Protein AF-A0A0H1BFQ8-F1 (afdb_monomer)

Foldseek 3Di:
DDDDDDDDDDDDDDDDDDDDDDDDDPDDDDDDDPPPPDDPQRSPDDDDDGDDDDDDDPDLVVVLLVVLQVQLVVLLVCVVVVVDDQQDDKDWDARSVDNPDIKIADTPDRSNPDDSVRIDD

Organism: NCBI:txid2060906

Radius of gyration: 23.04 Å; Cα contacts (8 Å, |Δi|>4): 93; chains: 1; bounding box: 61×39×50 Å

Solvent-accessible surface area (backbone atoms only — not comparable to full-atom values): 8214 Å² total; per-residue (Å²): 138,82,86,84,88,82,82,85,82,85,77,85,88,83,84,83,91,82,92,78,92,77,92,74,81,80,78,72,82,87,77,90,60,104,40,85,94,50,52,76,62,45,60,73,26,89,65,97,58,58,68,82,75,85,81,88,65,97,45,52,66,60,44,40,52,55,50,35,45,50,52,23,49,50,34,33,51,34,42,75,72,64,71,66,54,91,77,58,84,82,60,76,46,71,40,76,79,44,84,92,41,48,36,28,66,55,84,84,60,59,43,69,73,50,45,46,87,56,49,41,112

Sequence (121 aa):
MSPTAVTEITVPVNNPIAKSKEDQQKTEPQHVHGGEGLTALQAISHGGIALPGIPSFTSHELKRQWQLEHMAGAFRIWARHGYTEGMSGHISVRDPEHANAFWTNPLAVHFGMLKASDMIL

Structure (mmCIF, N/CA/C/O backbone):
data_AF-A0A0H1BFQ8-F1
#
_entry.id   AF-A0A0H1BFQ8-F1
#
loop_
_atom_site.group_PDB
_atom_site.id
_atom_site.type_symbol
_atom_site.label_atom_id
_atom_site.label_alt_id
_atom_site.label_comp_id
_atom_site.label_asym_id
_atom_site.label_entity_id
_atom_site.label_seq_id
_atom_site.pdbx_PDB_ins_code
_atom_site.Cartn_x
_atom_site.Cartn_y
_atom_site.Cartn_z
_atom_site.occupancy
_atom_site.B_iso_or_equiv
_atom_site.auth_seq_id
_atom_site.auth_comp_id
_atom_site.auth_asym_id
_atom_site.auth_atom_id
_atom_site.pdbx_PDB_model_num
ATOM 1 N N . MET A 1 1 ? -6.439 -21.781 -23.887 1.00 38.66 1 MET A N 1
ATOM 2 C CA . MET A 1 1 ? -7.916 -21.817 -23.921 1.00 38.66 1 MET A CA 1
ATOM 3 C C . MET A 1 1 ? -8.366 -22.809 -22.859 1.00 38.66 1 MET A C 1
ATOM 5 O O . MET A 1 1 ? -8.215 -24.002 -23.070 1.00 38.66 1 MET A O 1
ATOM 9 N N . SER A 1 2 ? -8.780 -22.322 -21.689 1.00 32.81 2 SER A N 1
ATOM 10 C CA . SER A 1 2 ? -9.314 -23.151 -20.598 1.00 32.81 2 SER A CA 1
ATOM 11 C C . SER A 1 2 ? -10.844 -23.155 -20.702 1.00 32.81 2 SER A C 1
ATOM 13 O O . SER A 1 2 ? -11.400 -22.063 -20.838 1.00 32.81 2 SER A O 1
ATOM 15 N N . PRO A 1 3 ? -11.539 -24.306 -20.700 1.00 44.66 3 PRO A N 1
ATOM 16 C CA . PRO A 1 3 ? -12.994 -24.322 -20.729 1.00 44.66 3 PRO A CA 1
ATOM 17 C C . PRO A 1 3 ? -13.574 -24.150 -19.315 1.00 44.66 3 PRO A C 1
ATOM 19 O O . PRO A 1 3 ? -13.298 -24.929 -18.405 1.00 44.66 3 PRO A O 1
ATOM 22 N N . THR A 1 4 ? -14.394 -23.112 -19.153 1.00 36.34 4 THR A N 1
ATOM 23 C CA . THR A 1 4 ? -15.195 -22.805 -17.961 1.00 36.34 4 THR A CA 1
ATOM 24 C C . THR A 1 4 ? -16.300 -23.845 -17.765 1.00 36.34 4 THR A C 1
ATOM 26 O O . THR A 1 4 ? -17.120 -24.045 -18.659 1.00 36.34 4 THR A O 1
ATOM 29 N N . ALA A 1 5 ? -16.369 -24.469 -16.587 1.00 39.88 5 ALA A N 1
ATOM 30 C CA . ALA A 1 5 ? -17.522 -25.258 -16.162 1.00 39.88 5 ALA A CA 1
ATOM 31 C C . ALA A 1 5 ? -18.547 -24.336 -15.483 1.00 39.88 5 ALA A C 1
ATOM 33 O O . ALA A 1 5 ? -18.282 -23.788 -14.414 1.00 39.88 5 ALA A O 1
ATOM 34 N N . VAL A 1 6 ? -19.709 -24.155 -16.111 1.00 38.25 6 VAL A N 1
ATOM 35 C CA . VAL A 1 6 ? -20.885 -23.521 -15.503 1.00 38.25 6 VAL A CA 1
ATOM 36 C C . VAL A 1 6 ? -21.853 -24.647 -15.166 1.00 38.25 6 VAL A C 1
ATOM 38 O O . VAL A 1 6 ? -22.260 -25.388 -16.057 1.00 38.25 6 VAL A O 1
ATOM 41 N N . THR A 1 7 ? -22.197 -24.802 -13.890 1.00 37.22 7 THR A N 1
ATOM 42 C CA . THR A 1 7 ? -23.235 -25.752 -13.468 1.00 37.22 7 THR A CA 1
ATOM 43 C C . THR A 1 7 ? -24.446 -24.934 -13.049 1.00 37.22 7 THR A C 1
ATOM 45 O O . THR A 1 7 ? -24.396 -24.243 -12.032 1.00 37.22 7 THR A O 1
ATOM 48 N N . GLU A 1 8 ? -25.511 -24.963 -13.849 1.00 38.16 8 GLU A N 1
ATOM 49 C CA . GLU A 1 8 ? -26.791 -24.369 -13.470 1.00 38.16 8 GLU A CA 1
ATOM 50 C C . GLU A 1 8 ? -27.514 -25.292 -12.489 1.00 38.16 8 GLU A C 1
ATOM 52 O O . GLU A 1 8 ? -27.785 -26.455 -12.787 1.00 38.16 8 GLU A O 1
ATOM 57 N N . ILE A 1 9 ? -27.824 -24.772 -11.302 1.00 38.00 9 ILE A N 1
ATOM 58 C CA . ILE A 1 9 ? -28.661 -25.454 -10.317 1.00 38.00 9 ILE A CA 1
ATOM 59 C C . ILE A 1 9 ? -30.060 -24.848 -10.423 1.00 38.00 9 ILE A C 1
ATOM 61 O O . 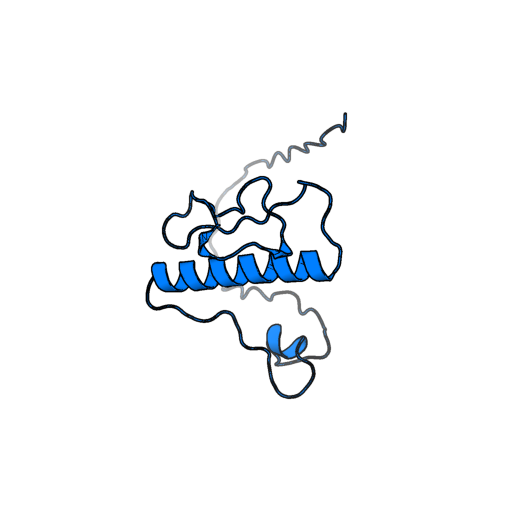ILE A 1 9 ? -30.334 -23.775 -9.887 1.00 38.00 9 ILE A O 1
ATOM 65 N N . THR A 1 10 ? -30.958 -25.539 -11.120 1.00 34.78 10 THR A N 1
ATOM 66 C CA . THR A 1 10 ? -32.397 -25.259 -11.089 1.00 34.78 10 THR A CA 1
ATOM 67 C C . THR A 1 10 ? -32.998 -25.805 -9.796 1.00 34.78 10 THR A C 1
ATOM 69 O O . THR A 1 10 ? -32.963 -27.014 -9.563 1.00 34.78 10 THR A O 1
ATOM 72 N N . VAL A 1 11 ? -33.585 -24.937 -8.969 1.00 33.12 11 VAL A N 1
ATOM 73 C CA . VAL A 1 11 ? -34.356 -25.333 -7.779 1.00 33.12 11 VAL A CA 1
ATOM 74 C C . VAL A 1 11 ? -35.852 -25.215 -8.098 1.00 33.12 11 VAL A C 1
ATOM 76 O O . VAL A 1 11 ? -36.290 -24.126 -8.474 1.00 33.12 11 VAL A O 1
ATOM 79 N N . PRO A 1 12 ? -36.663 -26.281 -7.964 1.00 33.44 12 PRO A N 1
ATOM 80 C CA . PRO A 1 12 ? -38.103 -26.165 -8.135 1.00 33.44 12 PRO A CA 1
ATOM 81 C C . PRO A 1 12 ? -38.738 -25.527 -6.893 1.00 33.44 12 PRO A C 1
ATOM 83 O O . PRO A 1 12 ? -38.515 -25.950 -5.759 1.00 33.44 12 PRO A O 1
ATOM 86 N N . VAL A 1 13 ? -39.556 -24.503 -7.133 1.00 38.81 13 VAL A N 1
ATOM 87 C CA . VAL A 1 13 ? -40.426 -23.868 -6.138 1.00 38.81 13 VAL A CA 1
ATOM 88 C C . VAL A 1 13 ? -41.598 -24.798 -5.850 1.00 38.81 13 VAL A C 1
ATOM 90 O O . VAL A 1 13 ? -42.335 -25.142 -6.767 1.00 38.81 13 VAL A O 1
ATOM 93 N N . ASN A 1 14 ? -41.807 -25.150 -4.582 1.00 36.09 14 ASN A N 1
ATOM 94 C CA . ASN A 1 14 ? -43.099 -25.618 -4.087 1.00 36.09 14 ASN A CA 1
ATOM 95 C C . ASN A 1 14 ? -43.272 -25.193 -2.626 1.00 36.09 14 ASN A C 1
ATOM 97 O O . ASN A 1 14 ? -42.477 -25.550 -1.762 1.00 36.09 14 ASN A O 1
ATOM 101 N N . ASN A 1 15 ? -44.332 -24.431 -2.369 1.00 34.31 15 ASN A N 1
ATOM 102 C CA . ASN A 1 15 ? -44.836 -24.090 -1.041 1.00 34.31 15 ASN A CA 1
ATOM 103 C C . ASN A 1 15 ? -46.293 -24.580 -0.982 1.00 34.31 15 ASN A C 1
ATOM 105 O O . ASN A 1 15 ? -46.999 -24.421 -1.983 1.00 34.31 15 ASN A O 1
ATOM 109 N N . PRO A 1 16 ? -46.769 -25.160 0.137 1.00 38.06 16 PRO A N 1
ATOM 110 C CA . PRO A 1 16 ? -47.673 -24.357 0.968 1.00 38.06 16 PRO A CA 1
ATOM 111 C C . PRO A 1 16 ? -47.630 -24.630 2.494 1.00 38.06 16 PRO A C 1
ATOM 113 O O . PRO A 1 16 ? -47.664 -25.761 2.957 1.00 38.06 16 PRO A O 1
ATOM 116 N N . ILE A 1 17 ? -47.635 -23.520 3.246 1.00 35.72 17 ILE A N 1
ATOM 117 C CA . ILE A 1 17 ? -48.299 -23.201 4.533 1.00 35.72 17 ILE A CA 1
ATOM 118 C C . ILE A 1 17 ? -48.516 -24.333 5.569 1.00 35.72 17 ILE A C 1
ATOM 120 O O . ILE A 1 17 ? -49.479 -25.088 5.476 1.00 35.72 17 ILE A O 1
ATOM 124 N N . ALA A 1 18 ? -47.783 -24.259 6.691 1.00 30.22 18 ALA A N 1
ATOM 125 C CA . ALA A 1 18 ? -48.292 -24.534 8.046 1.00 30.22 18 ALA A CA 1
ATOM 126 C C . ALA A 1 18 ? -47.422 -23.825 9.110 1.00 30.22 18 ALA A C 1
ATOM 128 O O . ALA A 1 18 ? -46.200 -23.787 9.006 1.00 30.22 18 ALA A O 1
ATOM 129 N N . LYS A 1 19 ? -48.065 -23.216 10.116 1.00 36.38 19 LYS A N 1
ATOM 130 C CA . LYS A 1 19 ? -47.432 -22.508 11.243 1.00 36.38 19 LYS A CA 1
ATOM 131 C C . LYS A 1 19 ? -46.900 -23.497 12.288 1.00 36.38 19 LYS A C 1
ATOM 133 O O . LYS A 1 19 ? -47.688 -24.295 12.782 1.00 36.38 19 LYS A O 1
ATOM 138 N N . SER A 1 20 ? -45.677 -23.289 12.770 1.00 30.31 20 SER A N 1
ATOM 139 C CA . SER A 1 20 ? -45.312 -23.525 14.177 1.00 30.31 20 SER A CA 1
ATOM 140 C C . SER A 1 20 ? -44.040 -22.751 14.529 1.00 30.31 20 SER A C 1
ATOM 142 O O . SER A 1 20 ? -43.046 -22.798 13.812 1.00 30.31 20 SER A O 1
ATOM 144 N N . LYS A 1 21 ? -44.121 -21.980 15.617 1.00 38.81 21 LYS A N 1
ATOM 145 C CA . LYS A 1 21 ? -42.992 -21.322 16.277 1.00 38.81 21 LYS A CA 1
ATOM 146 C C . LYS A 1 21 ? -42.089 -22.396 16.874 1.00 38.81 21 LYS A C 1
ATOM 148 O O . LYS A 1 21 ? -42.632 -23.266 17.539 1.00 38.81 21 LYS A O 1
ATOM 153 N N . GLU A 1 22 ? -40.778 -22.270 16.713 1.00 30.23 22 GLU A N 1
ATOM 154 C CA . GLU A 1 22 ? -39.777 -22.771 17.663 1.00 30.23 22 GLU A CA 1
ATOM 155 C C . GLU A 1 22 ? -38.409 -22.168 17.310 1.00 30.23 22 GLU A C 1
ATOM 157 O O . GLU A 1 22 ? -37.946 -22.256 16.172 1.00 30.23 22 GLU A O 1
ATOM 162 N N . ASP A 1 23 ? -37.811 -21.485 18.289 1.00 39.62 23 ASP A N 1
ATOM 163 C CA . ASP A 1 23 ? -36.463 -20.922 18.245 1.00 39.62 23 ASP A CA 1
ATOM 164 C C . ASP A 1 23 ? -35.442 -22.036 17.998 1.00 39.62 23 ASP A C 1
ATOM 166 O O . ASP A 1 23 ? -35.159 -22.845 18.880 1.00 39.62 23 ASP A O 1
ATOM 170 N N . GLN A 1 24 ? -34.853 -22.069 16.805 1.00 35.38 24 GLN A N 1
ATOM 171 C CA . GLN A 1 24 ? -33.687 -22.903 16.541 1.00 35.38 24 GLN A CA 1
ATOM 172 C C . GLN A 1 24 ? -32.435 -22.037 16.632 1.00 35.38 24 GLN A C 1
ATOM 174 O O . GLN A 1 24 ? -32.043 -21.348 15.689 1.00 35.38 24 GLN A O 1
ATOM 179 N N . GLN A 1 25 ? -31.808 -22.075 17.809 1.00 37.00 25 GLN A N 1
ATOM 180 C CA . GLN A 1 25 ? -30.408 -21.709 17.978 1.00 37.00 25 GLN A CA 1
ATOM 181 C C . GLN A 1 25 ? -29.580 -22.509 16.971 1.00 37.00 25 GLN A C 1
ATOM 183 O O . GLN A 1 25 ? -29.467 -23.729 17.057 1.00 37.00 25 GLN A O 1
ATOM 188 N N . LYS A 1 26 ? -29.018 -21.802 15.994 1.00 35.09 26 LYS A N 1
ATOM 189 C CA . LYS A 1 26 ? -28.106 -22.357 15.002 1.00 35.09 26 LYS A CA 1
ATOM 190 C C . LYS A 1 26 ? -26.794 -22.705 15.710 1.00 35.09 26 LYS A C 1
ATOM 192 O O . LYS A 1 26 ? -25.950 -21.840 15.923 1.00 35.09 26 LYS A O 1
ATOM 197 N N . THR A 1 27 ? -26.647 -23.955 16.132 1.00 41.69 27 THR A N 1
ATOM 198 C CA . THR A 1 27 ? -25.374 -24.499 16.608 1.00 41.69 27 THR A CA 1
ATOM 199 C C . THR A 1 27 ? -24.433 -24.601 15.413 1.00 41.69 27 THR A C 1
ATOM 201 O O . THR A 1 27 ? -24.554 -25.493 14.576 1.00 41.69 27 THR A O 1
ATOM 204 N N . GLU A 1 28 ? -23.523 -23.635 15.298 1.00 46.53 28 GLU A N 1
ATOM 205 C CA . GLU A 1 28 ? -22.398 -23.706 14.367 1.00 46.53 28 GLU A CA 1
ATOM 206 C C . GLU A 1 28 ? -21.534 -24.944 14.702 1.00 46.53 28 GLU A C 1
ATOM 208 O O . GLU A 1 28 ? -21.364 -25.273 15.883 1.00 46.53 28 GLU A O 1
ATOM 213 N N . PRO A 1 29 ? -21.003 -25.664 13.698 1.00 42.56 29 PRO A N 1
ATOM 214 C CA . PRO A 1 29 ? -20.224 -26.875 13.922 1.00 42.56 29 PRO A CA 1
ATOM 215 C C . PRO A 1 29 ? -18.956 -26.556 14.728 1.00 42.56 29 PRO A C 1
ATOM 217 O O . PRO A 1 29 ? -18.129 -25.741 14.318 1.00 42.56 29 PRO A O 1
ATOM 220 N N . GLN A 1 30 ? -18.797 -27.214 15.881 1.00 45.75 30 GLN A N 1
ATOM 221 C CA . GLN A 1 30 ? -17.602 -27.109 16.720 1.00 45.75 30 GLN A CA 1
ATOM 222 C C . GLN A 1 30 ? -16.397 -27.712 15.990 1.00 45.75 30 GLN A C 1
ATOM 224 O O . GLN A 1 30 ? -16.200 -28.926 15.964 1.00 45.75 30 GLN A O 1
ATOM 229 N N . HIS A 1 31 ? -15.577 -26.854 15.390 1.00 49.56 31 HIS A N 1
ATOM 230 C CA . HIS A 1 31 ? -14.276 -27.246 14.865 1.00 49.56 31 HIS A CA 1
ATOM 231 C C . HIS A 1 31 ? -13.283 -27.325 16.035 1.00 49.56 31 HIS A C 1
ATOM 233 O O . HIS A 1 31 ? -12.941 -26.311 16.640 1.00 49.56 31 HIS A O 1
ATOM 239 N N . VAL A 1 32 ? -12.851 -28.538 16.391 1.00 49.47 32 VAL A N 1
ATOM 240 C CA . VAL A 1 32 ? -11.968 -28.786 17.541 1.00 49.47 32 VAL A CA 1
ATOM 241 C C . VAL A 1 32 ? -10.534 -28.423 17.152 1.00 49.47 32 VAL A C 1
ATOM 243 O O . VAL A 1 32 ? -9.861 -29.175 16.452 1.00 49.47 32 VAL A O 1
ATOM 246 N N . HIS A 1 33 ? -10.066 -27.238 17.534 1.00 54.41 33 HIS A N 1
ATOM 247 C CA . HIS A 1 33 ? -8.644 -26.875 17.547 1.00 54.41 33 HIS A CA 1
ATOM 248 C C . HIS A 1 33 ? -8.287 -26.521 18.992 1.00 54.41 33 HIS A C 1
ATOM 250 O O . HIS A 1 33 ? -9.116 -25.934 19.681 1.00 54.41 33 HIS A O 1
ATOM 256 N N . GLY A 1 34 ? -7.097 -26.919 19.460 1.00 59.00 34 GLY A N 1
ATOM 257 C CA . GLY A 1 34 ? -6.642 -26.875 20.863 1.00 59.00 34 GLY A CA 1
ATOM 258 C C . GLY A 1 34 ? -6.460 -25.478 21.477 1.00 59.00 34 GLY A C 1
ATOM 259 O O . GLY A 1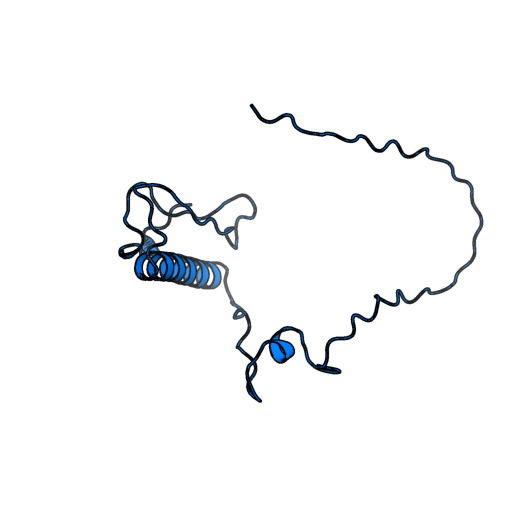 34 ? -5.414 -25.189 22.047 1.00 59.00 34 GLY A O 1
ATOM 260 N N . GLY A 1 35 ? -7.471 -24.621 21.361 1.00 64.06 35 GLY A N 1
ATOM 261 C CA . GLY A 1 35 ? -7.538 -23.253 21.861 1.00 64.06 35 GLY A CA 1
ATOM 262 C C . GLY A 1 35 ? -8.949 -22.920 22.342 1.00 64.06 35 GLY A C 1
ATOM 263 O O . GLY A 1 35 ? -9.530 -21.921 21.921 1.00 64.06 35 GLY A O 1
ATOM 264 N N . GLU A 1 36 ? -9.533 -23.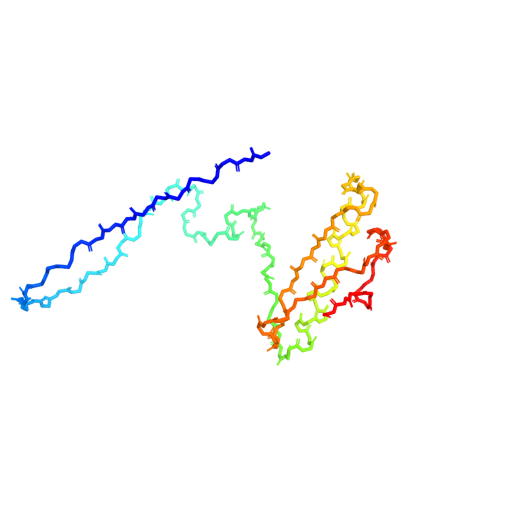781 23.178 1.00 71.88 36 GLU A N 1
ATOM 265 C CA . GLU A 1 36 ? -10.847 -23.531 23.775 1.00 71.88 36 GLU A CA 1
ATOM 266 C C . GLU A 1 36 ? -10.847 -22.193 24.537 1.00 71.88 36 GLU A C 1
ATOM 268 O O . GLU A 1 36 ? -9.972 -21.927 25.359 1.00 71.88 36 GLU A O 1
ATOM 273 N N . GLY A 1 37 ? -11.815 -21.323 24.232 1.00 76.50 37 GLY A N 1
ATOM 274 C CA . GLY A 1 37 ? -11.951 -20.002 24.859 1.00 76.50 37 GLY A CA 1
ATOM 275 C C . GLY A 1 37 ? -11.063 -18.892 24.283 1.00 76.50 37 GLY A C 1
ATOM 276 O 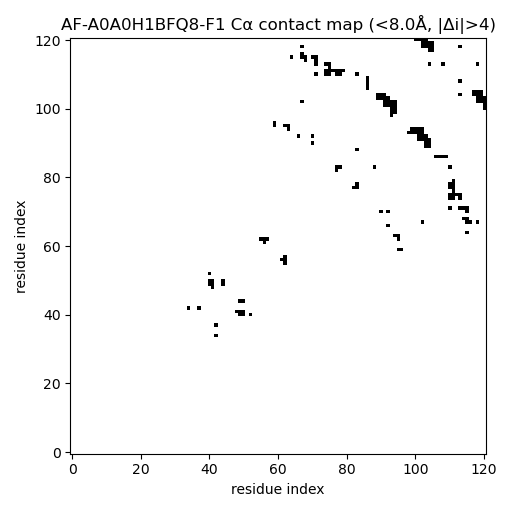O . GLY A 1 37 ? -11.152 -17.757 24.751 1.00 76.50 37 GLY A O 1
ATOM 277 N N . LEU A 1 38 ? -10.244 -19.173 23.263 1.00 79.25 38 LEU A N 1
ATOM 278 C CA . LEU A 1 38 ? -9.425 -18.166 22.583 1.00 79.25 38 LEU A CA 1
ATOM 279 C C . LEU A 1 38 ? -10.140 -17.616 21.341 1.00 79.25 38 LEU A C 1
ATOM 281 O O . LEU A 1 38 ? -10.770 -18.345 20.577 1.00 79.25 38 LEU A O 1
ATOM 285 N N . THR A 1 39 ? -9.999 -16.315 21.093 1.00 83.25 39 THR A N 1
ATOM 286 C CA . THR A 1 39 ? -10.339 -15.728 19.787 1.00 83.25 39 THR A CA 1
ATOM 287 C C . THR A 1 39 ? -9.404 -16.274 18.703 1.00 83.25 39 THR A C 1
ATOM 289 O O . THR A 1 39 ? -8.273 -16.666 18.992 1.00 83.25 39 THR A O 1
ATOM 292 N N . ALA A 1 40 ? -9.821 -16.238 17.432 1.00 82.12 40 ALA A N 1
ATOM 293 C CA . ALA A 1 40 ? -8.979 -16.696 16.319 1.00 82.12 40 ALA A CA 1
ATOM 294 C C . ALA A 1 40 ? -7.595 -16.014 16.298 1.00 82.12 40 ALA A C 1
ATOM 296 O O . ALA A 1 40 ? -6.588 -16.664 16.036 1.00 82.12 40 ALA A O 1
ATOM 297 N N . LEU A 1 41 ? -7.533 -14.721 16.641 1.00 79.50 41 LEU A N 1
ATOM 298 C CA . LEU A 1 41 ? -6.285 -13.958 16.718 1.00 79.50 41 LEU A CA 1
ATOM 299 C C . LEU A 1 41 ? -5.386 -14.422 17.873 1.00 79.50 41 LEU A C 1
ATOM 301 O O . LEU A 1 41 ? -4.169 -14.503 17.721 1.00 79.50 41 LEU A O 1
ATOM 305 N N . GLN A 1 42 ? -5.983 -14.759 19.018 1.00 83.25 42 GLN A N 1
ATOM 306 C CA . GLN A 1 42 ? -5.263 -15.322 20.161 1.00 83.25 42 GLN A CA 1
ATOM 307 C C . GLN A 1 42 ? -4.735 -16.727 19.851 1.00 83.25 42 GLN A C 1
ATOM 309 O O . GLN A 1 42 ? -3.601 -17.028 20.201 1.00 83.25 42 GLN A O 1
ATOM 314 N N . ALA A 1 43 ? -5.511 -17.552 19.144 1.00 83.81 43 ALA A N 1
ATOM 315 C CA . ALA A 1 43 ? -5.118 -18.913 18.785 1.00 83.81 43 ALA A CA 1
ATOM 316 C C . ALA A 1 43 ? -3.895 -18.973 17.845 1.00 83.81 43 ALA A C 1
ATOM 318 O O . ALA A 1 43 ? -3.126 -19.927 17.911 1.00 83.81 43 ALA A O 1
ATOM 319 N N . ILE A 1 44 ? -3.695 -17.960 16.990 1.00 82.56 44 ILE A N 1
ATOM 320 C CA . ILE A 1 44 ? -2.540 -17.875 16.070 1.00 82.56 44 ILE A CA 1
ATOM 321 C C . ILE A 1 44 ? -1.349 -17.089 16.642 1.00 82.56 44 ILE A C 1
ATOM 323 O O . ILE A 1 44 ? -0.309 -16.973 15.990 1.00 82.56 44 ILE A O 1
ATOM 327 N N . SER A 1 45 ? -1.495 -16.501 17.831 1.00 83.00 45 SER A N 1
ATOM 328 C CA . SER A 1 45 ? -0.438 -15.713 18.466 1.00 83.00 45 SER A CA 1
ATOM 329 C C . SER A 1 45 ? 0.546 -16.628 19.205 1.00 83.00 45 SER A C 1
ATOM 331 O O . SER A 1 45 ? 0.152 -17.575 19.880 1.00 83.00 45 SER A O 1
ATOM 333 N N . HIS A 1 46 ? 1.849 -16.350 19.099 1.00 77.12 46 HIS A N 1
ATOM 334 C CA . HIS A 1 46 ? 2.883 -17.134 19.781 1.00 77.12 46 HIS A CA 1
ATOM 335 C C . HIS A 1 46 ? 3.099 -16.597 21.207 1.00 77.12 46 HIS A C 1
ATOM 337 O O . HIS A 1 46 ? 3.924 -15.710 21.423 1.00 77.12 46 HIS A O 1
ATOM 343 N N . GLY A 1 47 ? 2.358 -17.129 22.183 1.00 74.62 47 GLY A N 1
ATOM 344 C CA . GLY A 1 47 ? 2.512 -16.811 23.610 1.00 74.62 47 GLY A CA 1
ATOM 345 C C . GLY A 1 47 ? 1.333 -16.041 24.215 1.00 74.62 47 GLY A C 1
ATOM 346 O O . GLY A 1 47 ? 0.234 -16.036 23.675 1.00 74.62 47 GLY A O 1
ATOM 347 N N . GLY A 1 48 ? 1.550 -15.402 25.370 1.00 75.69 48 GLY A N 1
ATOM 348 C CA . GLY A 1 48 ? 0.491 -14.723 26.138 1.00 75.69 48 GLY A CA 1
ATOM 349 C C . GLY A 1 48 ? 0.063 -13.345 25.615 1.00 75.69 48 GLY A C 1
ATOM 350 O O . GLY A 1 48 ? -0.811 -12.719 26.209 1.00 75.69 48 GLY A O 1
ATOM 351 N N . ILE A 1 49 ? 0.677 -12.851 24.535 1.00 78.69 49 ILE A N 1
ATOM 352 C CA . ILE A 1 49 ? 0.379 -11.541 23.943 1.00 78.69 49 ILE A CA 1
ATOM 353 C C . ILE A 1 49 ? -0.267 -11.772 22.578 1.00 78.69 49 ILE A C 1
ATOM 355 O O . ILE A 1 49 ? 0.362 -12.322 21.675 1.00 78.69 49 ILE A O 1
ATOM 359 N N . ALA A 1 50 ? -1.521 -11.343 22.433 1.00 82.69 50 ALA A N 1
ATOM 360 C CA . ALA A 1 50 ? -2.222 -11.387 21.158 1.00 82.69 50 ALA A CA 1
ATOM 361 C C . ALA A 1 50 ? -1.683 -10.312 20.205 1.00 82.69 50 ALA A C 1
ATOM 363 O O . ALA A 1 50 ? -1.397 -9.188 20.627 1.00 82.69 50 ALA A O 1
ATOM 364 N N . LEU A 1 51 ? -1.582 -10.641 18.915 1.00 82.56 51 LEU A N 1
ATOM 365 C CA . LEU A 1 51 ? -1.300 -9.646 17.881 1.00 82.56 51 LEU A CA 1
ATOM 366 C C . LEU A 1 51 ? -2.353 -8.521 17.924 1.00 82.56 51 LEU A C 1
ATOM 368 O O . LEU A 1 51 ? -3.534 -8.805 18.140 1.00 82.56 51 LEU A O 1
ATOM 372 N N . PRO A 1 52 ? -1.967 -7.250 17.720 1.00 83.88 52 PRO A N 1
ATOM 373 C CA . PRO A 1 52 ? -2.942 -6.175 17.612 1.00 83.88 52 PRO A CA 1
ATOM 374 C C . PRO A 1 52 ? -3.801 -6.375 16.356 1.00 83.88 52 PRO A C 1
ATOM 376 O O . PRO A 1 52 ? -3.300 -6.744 15.293 1.00 83.88 52 PRO A O 1
ATOM 379 N N . GLY A 1 53 ? -5.106 -6.134 16.484 1.00 85.75 53 GLY A N 1
ATOM 380 C CA . GLY A 1 53 ? -6.024 -6.130 15.346 1.00 85.75 53 GLY A CA 1
ATOM 381 C C . GLY A 1 53 ? -5.834 -4.909 14.438 1.00 85.75 53 GLY A C 1
ATOM 382 O O . GLY A 1 53 ? -4.995 -4.042 14.685 1.00 85.75 53 GLY A O 1
ATOM 383 N N . ILE A 1 54 ? -6.660 -4.819 13.393 1.00 89.69 54 ILE A N 1
ATOM 384 C CA . ILE A 1 54 ? -6.735 -3.618 12.550 1.00 89.69 54 ILE A CA 1
ATOM 385 C C . ILE A 1 54 ? -7.200 -2.437 13.425 1.00 89.69 54 ILE A C 1
ATOM 387 O O . ILE A 1 54 ? -8.217 -2.576 14.111 1.00 89.69 54 ILE A O 1
ATOM 391 N N . PRO A 1 55 ? -6.502 -1.286 13.416 1.00 94.06 55 PRO A N 1
ATOM 392 C CA . PRO A 1 55 ? -6.912 -0.123 14.197 1.00 94.06 55 PRO A CA 1
ATOM 393 C C . PRO A 1 55 ? -8.293 0.409 13.790 1.00 94.06 55 PRO A C 1
ATOM 395 O O . PRO A 1 55 ? -8.721 0.282 12.642 1.00 94.06 55 PRO A O 1
ATOM 398 N N . SER A 1 56 ? -8.982 1.059 14.727 1.00 94.75 56 SER A N 1
ATOM 399 C CA . SER A 1 56 ? -10.183 1.851 14.444 1.00 94.75 56 SER A CA 1
ATOM 400 C C . SER A 1 56 ? -9.807 3.287 14.074 1.00 94.75 56 SER A C 1
ATOM 402 O O . SER A 1 56 ? -8.911 3.862 14.689 1.00 94.75 56 SER A O 1
ATOM 404 N N . PHE A 1 57 ? -10.533 3.895 13.136 1.00 96.75 57 PHE A N 1
ATOM 405 C CA . PHE A 1 57 ? -10.265 5.254 12.652 1.00 96.75 57 PHE A CA 1
ATOM 406 C C . PHE A 1 57 ? -11.485 6.151 12.844 1.00 96.75 57 PHE A C 1
ATOM 408 O O . PHE A 1 57 ? -12.617 5.700 12.684 1.00 96.75 57 PHE A O 1
ATOM 415 N N . THR A 1 58 ? -11.249 7.423 13.160 1.00 97.19 58 THR A N 1
ATOM 416 C CA . THR A 1 58 ? -12.306 8.431 13.337 1.00 97.19 58 THR A CA 1
ATOM 417 C C . THR A 1 58 ? -12.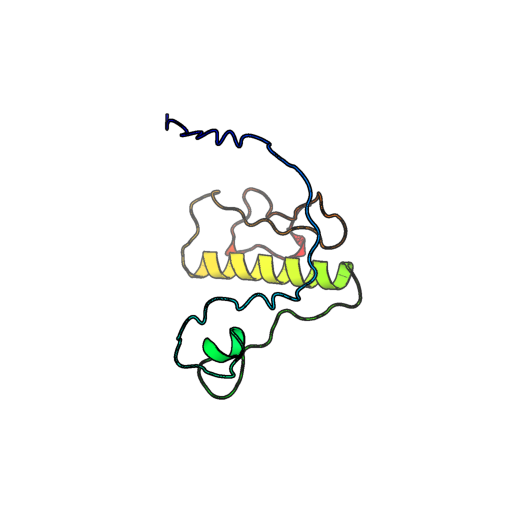773 9.051 12.021 1.00 97.19 58 THR A C 1
ATOM 419 O O . THR A 1 58 ? -13.879 9.580 11.972 1.00 97.19 58 THR A O 1
ATOM 422 N N . SER A 1 59 ? -11.960 8.986 10.961 1.00 98.12 59 SER A N 1
ATOM 423 C CA . SER A 1 59 ? -12.284 9.530 9.639 1.00 98.12 59 SER A CA 1
ATOM 424 C C . SER A 1 59 ? -11.850 8.592 8.510 1.00 98.12 59 SER A C 1
ATOM 426 O O . SER A 1 59 ? -10.973 7.734 8.685 1.00 98.12 59 SER A O 1
ATOM 428 N N . HIS A 1 60 ? -12.467 8.754 7.337 1.00 98.12 60 HIS A N 1
ATOM 429 C CA . HIS A 1 60 ? -12.119 7.977 6.148 1.00 98.12 60 HIS A CA 1
ATOM 430 C C . HIS A 1 60 ? -10.711 8.308 5.646 1.00 98.12 60 HIS A C 1
ATOM 432 O O . HIS A 1 60 ? -10.001 7.406 5.214 1.00 98.12 60 HIS A O 1
ATOM 438 N N . GLU A 1 61 ? -10.265 9.556 5.776 1.00 97.94 61 GLU A N 1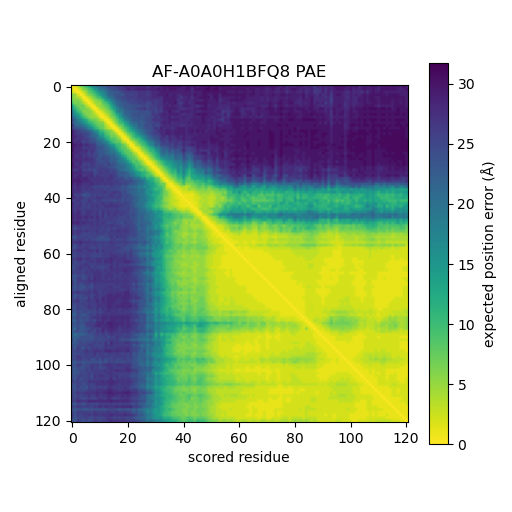
ATOM 439 C CA . GLU A 1 61 ? -8.925 10.009 5.389 1.00 97.94 61 GLU A CA 1
ATOM 440 C C . GLU A 1 61 ? -7.843 9.323 6.223 1.00 97.94 61 GLU A C 1
ATOM 442 O O . GLU A 1 61 ? -6.863 8.835 5.665 1.00 97.94 61 GLU A O 1
ATOM 447 N N . LEU A 1 62 ? -8.036 9.217 7.543 1.00 98.12 62 LEU A N 1
ATOM 448 C CA . LEU A 1 62 ? -7.091 8.524 8.424 1.00 98.12 62 LEU A CA 1
ATOM 449 C C . LEU A 1 62 ? -7.006 7.033 8.087 1.00 98.12 62 LEU A C 1
ATOM 451 O O . LEU A 1 62 ? -5.912 6.474 7.993 1.00 98.12 62 LEU A O 1
ATOM 455 N N . LYS A 1 63 ? -8.158 6.396 7.842 1.00 97.88 63 LYS A N 1
ATOM 456 C CA . LYS A 1 63 ? -8.207 4.999 7.400 1.00 97.88 63 LYS A CA 1
ATOM 457 C C . LYS A 1 63 ? -7.538 4.817 6.036 1.00 97.88 63 LYS A C 1
ATOM 459 O O . LYS A 1 63 ? -6.824 3.840 5.827 1.00 97.88 63 LYS A O 1
ATOM 464 N N . ARG A 1 64 ? -7.758 5.743 5.101 1.00 98.12 64 ARG A N 1
ATOM 465 C CA . ARG A 1 64 ? -7.151 5.744 3.764 1.00 98.12 64 ARG A CA 1
ATOM 466 C C . ARG A 1 64 ? -5.636 5.847 3.868 1.00 98.12 64 ARG A C 1
ATOM 468 O O . ARG A 1 64 ? -4.955 4.976 3.341 1.00 98.12 64 ARG A O 1
ATOM 475 N N . GLN A 1 65 ? -5.122 6.822 4.615 1.00 98.25 65 GLN A N 1
ATOM 476 C CA . GLN A 1 65 ? -3.686 6.997 4.828 1.00 98.25 65 GLN A CA 1
ATOM 477 C C . GLN A 1 65 ? -3.044 5.721 5.389 1.00 98.25 65 GLN A C 1
ATOM 479 O O . GLN A 1 65 ? -2.085 5.212 4.812 1.00 98.25 65 GLN A O 1
ATOM 484 N N . TRP A 1 66 ? -3.634 5.146 6.442 1.00 98.00 66 TRP A N 1
ATOM 485 C CA . TRP A 1 66 ? -3.153 3.896 7.031 1.00 98.00 66 TRP A CA 1
ATOM 486 C C . TRP A 1 66 ? -3.139 2.738 6.019 1.00 98.00 66 TRP A C 1
ATOM 488 O O . TRP A 1 66 ? -2.152 2.003 5.946 1.00 98.00 66 TRP A O 1
ATOM 498 N N . GLN A 1 67 ? -4.192 2.589 5.203 1.00 97.81 67 GLN A N 1
ATOM 499 C CA . GLN A 1 67 ? -4.268 1.544 4.172 1.00 97.81 67 GLN A CA 1
ATOM 500 C C . GLN A 1 67 ? -3.181 1.714 3.102 1.00 97.81 67 GLN A C 1
ATOM 502 O O . GLN A 1 67 ? -2.523 0.735 2.751 1.00 97.81 67 GLN A O 1
ATOM 507 N N . LEU A 1 68 ? -2.957 2.937 2.608 1.00 98.50 68 LEU A N 1
ATOM 508 C CA . LEU A 1 68 ? -1.953 3.210 1.572 1.00 98.50 68 LEU A CA 1
ATOM 509 C C . LEU A 1 68 ? -0.522 3.026 2.089 1.00 98.50 68 LEU A C 1
ATOM 511 O O . LEU A 1 68 ? 0.338 2.506 1.375 1.00 98.50 68 LEU A O 1
ATOM 515 N N . GLU A 1 69 ? -0.262 3.386 3.345 1.00 98.38 69 GLU A N 1
ATOM 516 C CA . GLU A 1 69 ? 1.017 3.117 4.008 1.00 98.38 69 GLU A CA 1
ATOM 517 C C . GLU A 1 69 ? 1.277 1.615 4.160 1.00 98.38 69 GLU A C 1
ATOM 519 O O . GLU A 1 69 ? 2.376 1.146 3.846 1.00 98.38 69 GLU A O 1
ATOM 524 N N . HIS A 1 70 ? 0.264 0.847 4.573 1.00 97.62 70 HIS A N 1
ATOM 525 C CA . HIS A 1 70 ? 0.364 -0.611 4.686 1.00 97.62 70 HIS A CA 1
ATOM 526 C C . HIS A 1 70 ? 0.575 -1.271 3.324 1.00 97.62 70 HIS A C 1
ATOM 528 O O . HIS A 1 70 ? 1.418 -2.159 3.193 1.00 97.62 70 HIS A O 1
ATOM 534 N N . MET A 1 71 ? -0.131 -0.801 2.297 1.00 98.12 71 MET A N 1
ATOM 535 C CA . MET A 1 71 ? 0.024 -1.270 0.925 1.00 98.12 71 MET A CA 1
ATOM 536 C C . MET A 1 71 ? 1.439 -1.012 0.390 1.00 98.12 71 MET A C 1
ATOM 538 O O . MET A 1 71 ? 2.077 -1.929 -0.126 1.00 98.12 71 MET A O 1
ATOM 542 N N . ALA A 1 72 ? 1.982 0.195 0.578 1.00 98.31 72 ALA A N 1
ATOM 543 C CA . ALA A 1 72 ? 3.371 0.495 0.227 1.00 98.31 72 ALA A CA 1
ATOM 544 C C . ALA A 1 72 ? 4.363 -0.390 1.010 1.00 98.31 72 ALA A C 1
ATOM 546 O O . ALA A 1 72 ? 5.353 -0.872 0.455 1.00 98.31 72 ALA A O 1
ATOM 547 N N . GLY A 1 73 ? 4.086 -0.655 2.291 1.00 98.12 73 GLY A N 1
ATOM 548 C CA . GLY A 1 73 ? 4.852 -1.592 3.115 1.00 98.12 73 GLY A CA 1
ATOM 549 C C . GLY A 1 73 ? 4.859 -3.020 2.557 1.00 98.12 73 GLY A C 1
ATOM 550 O O . GLY A 1 73 ? 5.926 -3.634 2.479 1.00 98.12 73 GLY A O 1
ATOM 551 N N . ALA A 1 74 ? 3.704 -3.521 2.113 1.00 98.12 74 ALA A N 1
ATOM 552 C CA . ALA A 1 74 ? 3.563 -4.846 1.512 1.00 98.12 74 ALA A CA 1
ATOM 553 C C . ALA A 1 74 ? 4.419 -4.995 0.243 1.00 98.12 74 ALA A C 1
ATOM 555 O O . ALA A 1 74 ? 5.186 -5.952 0.135 1.00 98.12 74 ALA A O 1
ATOM 556 N N . PHE A 1 75 ? 4.398 -4.008 -0.659 1.00 98.06 75 PHE A N 1
ATOM 557 C CA . PHE A 1 75 ? 5.265 -4.009 -1.844 1.00 98.06 75 PHE A CA 1
ATOM 558 C C . PHE A 1 75 ? 6.752 -4.038 -1.496 1.00 98.06 75 PHE A C 1
ATOM 560 O O . PHE A 1 75 ? 7.522 -4.796 -2.086 1.00 98.06 75 PHE A O 1
ATOM 567 N N . ARG A 1 76 ? 7.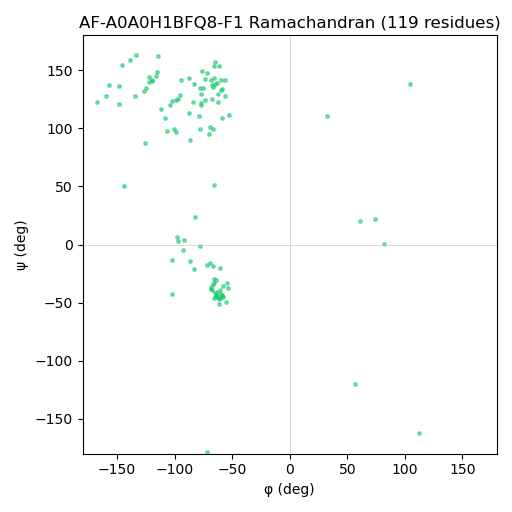181 -3.261 -0.497 1.00 98.00 76 ARG A N 1
ATOM 568 C CA . ARG A 1 76 ? 8.586 -3.274 -0.062 1.00 98.00 76 ARG A CA 1
ATOM 569 C C . ARG A 1 76 ? 8.986 -4.620 0.540 1.00 98.00 76 ARG A C 1
ATOM 571 O O . ARG A 1 76 ? 10.131 -5.038 0.378 1.00 98.00 76 ARG A O 1
ATOM 578 N N . ILE A 1 77 ? 8.067 -5.315 1.213 1.00 98.12 77 ILE A N 1
ATOM 579 C CA . ILE A 1 77 ? 8.290 -6.690 1.679 1.00 98.12 77 ILE A CA 1
ATOM 580 C C . ILE A 1 77 ? 8.441 -7.635 0.486 1.00 98.12 77 ILE A C 1
ATOM 582 O O . ILE A 1 77 ? 9.399 -8.405 0.474 1.00 98.12 77 ILE A O 1
ATOM 586 N N . TRP A 1 78 ? 7.568 -7.547 -0.521 1.00 97.00 78 TRP A N 1
ATOM 587 C CA . TRP A 1 78 ? 7.662 -8.353 -1.744 1.00 97.00 78 TRP A CA 1
ATOM 588 C C . TRP A 1 78 ? 8.992 -8.145 -2.467 1.00 97.00 78 TRP A C 1
ATOM 590 O O . TRP A 1 78 ? 9.665 -9.118 -2.798 1.00 97.00 78 TRP A O 1
ATOM 600 N N . ALA A 1 79 ? 9.425 -6.892 -2.617 1.00 96.75 79 ALA A N 1
ATOM 601 C CA . ALA A 1 79 ? 10.725 -6.565 -3.194 1.00 96.75 79 ALA A CA 1
ATOM 602 C C . ALA A 1 79 ? 11.886 -7.190 -2.406 1.00 96.75 79 ALA A C 1
ATOM 604 O O . ALA A 1 79 ? 12.786 -7.778 -3.000 1.00 96.75 79 ALA A O 1
ATOM 605 N N . ARG A 1 80 ? 11.855 -7.123 -1.067 1.00 97.62 80 ARG A N 1
ATOM 606 C CA . ARG A 1 80 ? 12.893 -7.734 -0.217 1.00 97.62 80 ARG A CA 1
ATOM 607 C C . ARG A 1 80 ? 12.937 -9.260 -0.294 1.00 97.62 80 ARG A C 1
ATOM 609 O O . ARG A 1 80 ? 14.006 -9.824 -0.101 1.00 97.62 80 ARG A O 1
ATOM 616 N N . HIS A 1 81 ? 11.807 -9.914 -0.555 1.00 97.56 81 HIS A N 1
ATOM 617 C CA . HIS A 1 81 ? 11.724 -11.374 -0.671 1.00 97.56 81 HIS A CA 1
ATOM 618 C C . HIS A 1 81 ? 11.900 -11.878 -2.112 1.00 97.56 81 HIS A C 1
ATOM 620 O O . HIS A 1 81 ? 11.787 -13.076 -2.352 1.00 97.56 81 HIS A O 1
ATOM 626 N N . GLY A 1 82 ? 12.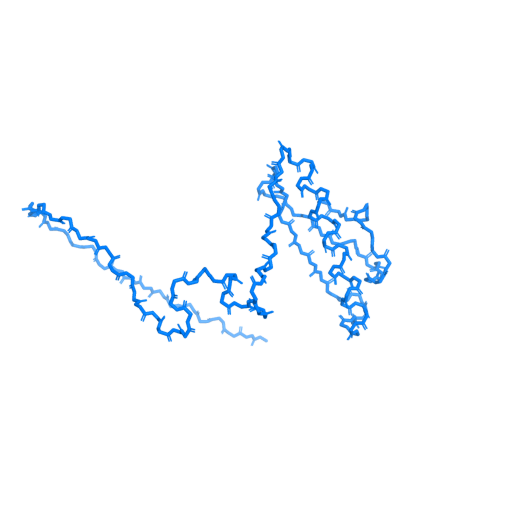184 -10.990 -3.073 1.00 95.94 82 GLY A N 1
ATOM 627 C CA . GLY A 1 82 ? 12.393 -11.371 -4.471 1.00 95.94 82 GLY A CA 1
ATOM 628 C C . GLY A 1 82 ? 11.110 -11.736 -5.221 1.00 95.94 82 GLY A C 1
ATOM 629 O O . GLY A 1 82 ? 11.178 -12.409 -6.241 1.00 95.94 82 GLY A O 1
ATOM 630 N N . TYR A 1 83 ? 9.941 -11.283 -4.758 1.00 95.38 83 TYR A N 1
ATOM 631 C CA . TYR A 1 83 ? 8.649 -11.508 -5.428 1.00 95.38 83 TYR A CA 1
ATOM 632 C C . TYR A 1 83 ? 8.380 -10.508 -6.569 1.00 95.38 83 TYR A C 1
ATOM 634 O O . TYR A 1 83 ? 7.234 -10.224 -6.905 1.00 95.38 83 TYR A O 1
ATOM 642 N N . THR A 1 84 ? 9.433 -9.926 -7.142 1.00 93.81 84 THR A N 1
ATOM 643 C CA . THR A 1 84 ? 9.363 -8.963 -8.249 1.00 93.81 84 THR A CA 1
ATOM 644 C C . THR A 1 84 ? 9.630 -9.660 -9.577 1.00 93.81 84 THR A C 1
ATOM 646 O O . THR A 1 84 ? 10.699 -10.241 -9.755 1.00 93.81 84 THR A O 1
ATOM 649 N N . GLU A 1 85 ? 8.710 -9.535 -10.532 1.00 91.62 85 GLU A N 1
ATOM 650 C CA . GLU A 1 85 ? 8.846 -10.097 -11.879 1.00 91.62 85 GLU A CA 1
ATOM 651 C C . GLU A 1 85 ? 8.642 -8.999 -12.934 1.00 91.62 85 GLU A C 1
ATOM 653 O O . GL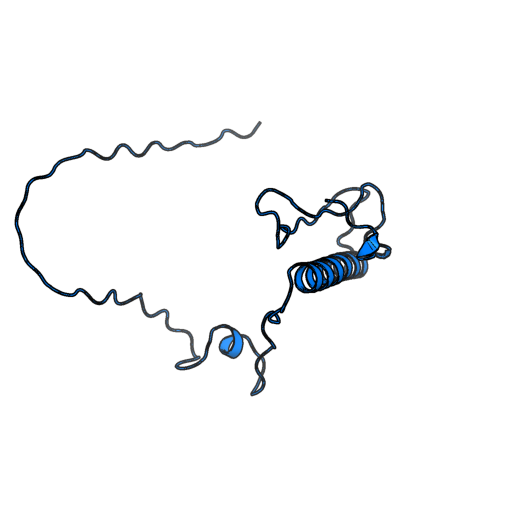U A 1 85 ? 7.537 -8.756 -13.420 1.00 91.62 85 GLU A O 1
ATOM 658 N N . GLY A 1 86 ? 9.718 -8.291 -13.285 1.00 89.00 86 GLY A N 1
ATOM 659 C CA . GLY A 1 86 ? 9.657 -7.204 -14.266 1.00 89.00 86 GLY A CA 1
ATOM 660 C C . GLY A 1 86 ? 8.643 -6.120 -13.875 1.00 89.00 86 GLY A C 1
ATOM 661 O O . GLY A 1 86 ? 8.779 -5.493 -12.828 1.00 89.00 86 GLY A O 1
ATOM 662 N N . MET A 1 87 ? 7.637 -5.896 -14.729 1.00 87.56 87 MET A N 1
ATOM 663 C CA . MET A 1 87 ? 6.521 -4.961 -14.485 1.00 87.56 87 MET A CA 1
ATOM 664 C C . MET A 1 87 ? 5.253 -5.650 -13.951 1.00 87.56 87 MET A C 1
ATOM 666 O O . MET A 1 87 ? 4.215 -5.003 -13.822 1.00 87.56 87 MET A O 1
ATOM 670 N N . SER A 1 88 ? 5.302 -6.962 -13.713 1.00 88.69 88 SER A N 1
ATOM 671 C CA . SER A 1 88 ? 4.151 -7.749 -13.276 1.00 88.69 88 SER A CA 1
ATOM 672 C C . SER A 1 88 ? 3.844 -7.526 -11.796 1.00 88.69 88 SER A C 1
ATOM 674 O O . SER A 1 88 ? 4.741 -7.321 -10.977 1.00 88.69 88 SER A O 1
ATOM 676 N N . GLY A 1 89 ? 2.560 -7.642 -11.460 1.00 92.81 89 GLY A N 1
ATOM 677 C CA . GLY A 1 89 ? 2.053 -7.628 -10.093 1.00 92.81 89 GLY A CA 1
ATOM 678 C C . GLY A 1 89 ? 1.375 -6.317 -9.704 1.00 92.81 89 GLY A C 1
ATOM 679 O O . GLY A 1 89 ? 1.834 -5.216 -10.006 1.00 92.81 89 GLY A O 1
ATOM 680 N N . HIS A 1 90 ? 0.252 -6.460 -9.009 1.00 96.25 90 HIS A N 1
ATOM 681 C CA . HIS A 1 90 ? -0.491 -5.355 -8.430 1.00 96.25 90 HIS A CA 1
ATOM 682 C C . HIS A 1 90 ? -1.130 -5.787 -7.114 1.00 96.25 90 HIS A C 1
ATOM 684 O O . HIS A 1 90 ? -1.413 -6.964 -6.889 1.00 96.25 90 HIS A O 1
ATOM 690 N N . ILE A 1 91 ? -1.372 -4.808 -6.253 1.00 97.06 91 ILE A N 1
ATOM 691 C CA . ILE A 1 91 ? -2.241 -4.925 -5.085 1.00 97.06 91 ILE A CA 1
ATOM 692 C C . ILE A 1 91 ? -3.346 -3.894 -5.302 1.00 97.06 91 ILE A C 1
ATOM 694 O O . ILE A 1 91 ? -3.091 -2.805 -5.817 1.00 97.06 91 ILE A O 1
ATOM 698 N N . SER A 1 92 ? -4.575 -4.243 -4.937 1.00 97.31 92 SER A N 1
ATOM 699 C CA . SER A 1 92 ? -5.702 -3.315 -4.948 1.00 97.31 92 SER A CA 1
ATOM 700 C C . SER A 1 92 ? -6.386 -3.311 -3.589 1.00 97.31 92 SER A C 1
ATOM 702 O O . SER A 1 92 ? -6.702 -4.382 -3.066 1.00 97.31 92 SER A O 1
ATOM 704 N N . VAL A 1 93 ? -6.657 -2.130 -3.038 1.00 97.56 93 VAL A N 1
ATOM 705 C CA . VAL A 1 93 ? -7.419 -1.969 -1.792 1.00 97.56 93 VAL A CA 1
ATOM 706 C C . VAL A 1 93 ? -8.610 -1.047 -2.028 1.00 97.56 93 VAL A C 1
ATOM 708 O O . VAL A 1 93 ? -8.490 -0.017 -2.684 1.00 97.56 93 VAL A O 1
ATOM 711 N N . ARG A 1 94 ? -9.788 -1.430 -1.528 1.00 98.19 94 ARG A N 1
ATOM 712 C CA . ARG A 1 94 ? -11.013 -0.633 -1.683 1.00 98.19 94 ARG A CA 1
ATOM 713 C C . ARG A 1 94 ? -10.895 0.673 -0.896 1.00 98.19 94 ARG A C 1
ATOM 715 O O . ARG A 1 94 ? -10.440 0.661 0.249 1.00 98.19 94 ARG A O 1
ATOM 722 N N . ASP A 1 95 ? -11.330 1.780 -1.487 1.00 98.25 95 ASP A N 1
ATOM 723 C CA . ASP A 1 95 ? -11.379 3.059 -0.782 1.00 98.25 95 ASP A CA 1
ATOM 724 C C . ASP A 1 95 ? -12.370 2.994 0.406 1.00 98.25 95 ASP A C 1
ATOM 726 O O . ASP A 1 95 ? -13.436 2.379 0.286 1.00 98.25 95 ASP A O 1
ATOM 730 N N . PRO A 1 96 ? -12.038 3.571 1.579 1.00 97.69 96 PRO A N 1
ATOM 731 C CA . PRO A 1 96 ? -12.917 3.510 2.744 1.00 97.69 96 PRO A CA 1
ATOM 732 C C . PRO A 1 96 ? -14.172 4.388 2.624 1.00 97.69 96 PRO A C 1
ATOM 734 O O . PRO A 1 96 ? -15.112 4.163 3.379 1.00 97.69 96 PRO A O 1
ATOM 737 N N . GLU A 1 97 ? -14.193 5.358 1.710 1.00 97.88 97 GLU A N 1
ATOM 738 C CA . GLU A 1 97 ? -15.310 6.275 1.459 1.00 97.88 97 GLU A CA 1
ATOM 739 C C . GLU A 1 97 ? -16.106 5.876 0.211 1.00 97.88 97 GLU A C 1
ATOM 741 O O . GLU A 1 97 ? -17.337 5.862 0.230 1.00 97.88 97 GLU A O 1
ATOM 746 N N . HIS A 1 98 ? -15.413 5.495 -0.865 1.00 97.62 98 HIS A N 1
ATOM 747 C CA . HIS A 1 98 ? -16.020 5.136 -2.144 1.00 97.62 98 HIS A CA 1
ATOM 748 C C . HIS A 1 98 ? -15.968 3.629 -2.388 1.00 97.62 98 HIS A C 1
ATOM 750 O O . HIS A 1 98 ? -14.990 3.078 -2.892 1.00 97.62 98 HIS A O 1
ATOM 756 N N . ALA A 1 99 ? -17.073 2.944 -2.089 1.00 96.12 99 ALA A N 1
ATOM 757 C CA . ALA A 1 99 ? -17.150 1.489 -2.199 1.00 96.12 99 ALA A CA 1
ATOM 758 C C . ALA A 1 99 ? -16.909 0.948 -3.623 1.00 96.12 99 ALA A C 1
ATOM 760 O O . ALA A 1 99 ? -16.582 -0.224 -3.763 1.00 96.12 99 ALA A O 1
ATOM 761 N N . ASN A 1 100 ? -17.055 1.757 -4.672 1.00 97.69 100 ASN A N 1
ATOM 762 C CA . ASN A 1 100 ? -16.817 1.388 -6.071 1.00 97.69 100 ASN A CA 1
ATOM 763 C C . ASN A 1 100 ? -15.435 1.809 -6.609 1.00 97.69 100 ASN A C 1
ATOM 765 O O . ASN A 1 100 ? -15.197 1.642 -7.802 1.00 97.69 100 ASN A O 1
ATOM 769 N N . ALA A 1 101 ? -14.543 2.334 -5.763 1.00 97.88 101 ALA A N 1
ATOM 770 C CA . ALA A 1 101 ? -13.198 2.759 -6.144 1.00 97.88 101 ALA A CA 1
ATOM 771 C C . ALA A 1 101 ? -12.116 1.916 -5.446 1.00 97.88 101 ALA A C 1
ATOM 773 O O . ALA A 1 101 ? -12.307 1.432 -4.322 1.00 97.88 101 ALA A O 1
ATOM 774 N N . PHE A 1 102 ? -10.977 1.731 -6.116 1.00 98.31 102 PHE A N 1
ATOM 775 C CA . PHE A 1 102 ? -9.868 0.914 -5.627 1.00 98.31 102 PHE A CA 1
ATOM 776 C C . PHE A 1 102 ? -8.544 1.631 -5.827 1.00 98.31 102 PHE A C 1
ATOM 778 O O . PHE A 1 102 ? -8.194 1.994 -6.940 1.00 98.31 102 PHE A O 1
ATOM 785 N N . TRP A 1 103 ? -7.768 1.730 -4.758 1.00 98.50 103 TRP A N 1
ATOM 786 C CA . TRP A 1 103 ? -6.390 2.172 -4.839 1.00 98.50 103 TRP A CA 1
ATOM 787 C C . TRP A 1 103 ? -5.516 1.063 -5.403 1.00 98.50 103 TRP A C 1
ATOM 789 O O . TRP A 1 103 ? -5.605 -0.083 -4.953 1.00 98.50 103 TRP A O 1
ATOM 799 N N . THR A 1 104 ? -4.646 1.405 -6.346 1.00 98.12 104 THR A N 1
ATOM 800 C CA . THR A 1 104 ? -3.662 0.502 -6.940 1.00 98.12 104 THR A CA 1
ATOM 801 C C . THR A 1 104 ? -2.279 1.151 -7.019 1.00 98.12 104 THR A C 1
ATOM 803 O O . THR A 1 104 ? -2.127 2.366 -6.874 1.00 98.12 104 THR A O 1
ATOM 806 N N . ASN A 1 105 ? -1.239 0.339 -7.203 1.00 97.56 105 ASN A N 1
ATOM 807 C CA . ASN A 1 105 ? 0.100 0.849 -7.461 1.00 97.56 105 ASN A CA 1
ATOM 808 C C . ASN A 1 105 ? 0.196 1.438 -8.879 1.00 97.56 105 ASN A C 1
ATOM 810 O O . ASN A 1 105 ? -0.426 0.921 -9.807 1.00 97.56 105 ASN A O 1
ATOM 814 N N . PRO A 1 106 ? 1.025 2.472 -9.082 1.00 96.88 106 PRO A N 1
ATOM 815 C CA . PRO A 1 106 ? 1.296 3.005 -10.405 1.00 96.88 106 PRO A CA 1
ATOM 816 C C . PRO A 1 106 ? 2.046 1.981 -11.263 1.00 96.88 106 PRO A C 1
ATOM 818 O O . PRO A 1 106 ? 2.782 1.117 -10.766 1.00 96.88 106 PRO A O 1
ATOM 821 N N . LEU A 1 107 ? 1.877 2.108 -12.577 1.00 95.06 107 LEU A N 1
ATOM 822 C CA . LEU A 1 107 ? 2.570 1.272 -13.548 1.00 95.06 107 LEU A CA 1
ATOM 823 C C . LEU A 1 107 ? 4.075 1.581 -13.556 1.00 95.06 107 LEU A C 1
ATOM 825 O O . LEU A 1 107 ? 4.482 2.738 -13.484 1.00 95.06 107 LEU A O 1
ATOM 829 N N . ALA A 1 108 ? 4.890 0.535 -13.706 1.00 92.31 108 ALA A N 1
ATOM 830 C CA . ALA A 1 108 ? 6.336 0.622 -13.932 1.00 92.31 108 ALA A CA 1
ATOM 831 C C . ALA A 1 108 ? 7.160 1.313 -12.823 1.00 92.31 108 ALA A C 1
ATOM 833 O O . ALA A 1 108 ? 8.306 1.701 -13.054 1.00 92.31 108 ALA A O 1
ATOM 834 N N . VAL A 1 109 ? 6.633 1.410 -11.599 1.00 94.88 109 VAL A N 1
ATOM 835 C CA . VAL A 1 109 ? 7.418 1.802 -10.420 1.00 94.88 109 VAL A CA 1
ATOM 836 C C . VAL A 1 109 ? 7.857 0.549 -9.671 1.00 94.88 109 VAL A C 1
ATOM 838 O O . VAL A 1 109 ? 7.037 -0.286 -9.292 1.00 94.88 109 VAL A O 1
ATOM 841 N N . HIS A 1 110 ? 9.163 0.414 -9.440 1.00 96.19 110 HIS A N 1
ATOM 842 C CA . HIS A 1 110 ? 9.712 -0.741 -8.734 1.00 96.19 110 HIS A CA 1
ATOM 843 C C . HIS A 1 110 ? 9.131 -0.853 -7.313 1.00 96.19 110 HIS A C 1
ATOM 845 O O . HIS A 1 110 ? 9.135 0.122 -6.557 1.00 96.19 110 HIS A O 1
ATOM 851 N N . PHE A 1 111 ? 8.702 -2.055 -6.910 1.00 97.12 111 PHE A N 1
ATOM 852 C CA . PHE A 1 111 ? 8.013 -2.301 -5.632 1.00 97.12 111 PHE A CA 1
ATOM 853 C C . PHE A 1 111 ? 8.782 -1.798 -4.401 1.00 97.12 111 PHE A C 1
ATOM 855 O O . PHE A 1 111 ? 8.185 -1.311 -3.443 1.00 97.12 111 PHE A O 1
ATOM 862 N N . GLY A 1 112 ? 10.117 -1.847 -4.435 1.00 95.94 112 GLY A N 1
ATOM 863 C CA . GLY A 1 112 ? 10.968 -1.341 -3.351 1.00 95.94 112 GLY A CA 1
ATOM 864 C C . GLY A 1 112 ? 10.967 0.186 -3.184 1.00 95.94 112 GLY A C 1
ATOM 865 O O . GLY A 1 112 ? 11.392 0.674 -2.141 1.00 95.94 112 GLY A O 1
ATOM 866 N N . MET A 1 113 ? 10.497 0.937 -4.185 1.00 96.62 113 MET A N 1
ATOM 867 C CA . MET A 1 113 ? 10.488 2.406 -4.190 1.00 96.62 113 MET A CA 1
ATOM 868 C C . MET A 1 113 ? 9.113 3.008 -3.891 1.00 96.62 113 MET A C 1
ATOM 870 O O . MET A 1 113 ? 9.045 4.197 -3.587 1.00 96.62 113 MET A O 1
ATOM 874 N N . LEU A 1 114 ? 8.046 2.203 -3.936 1.00 97.38 114 LEU A N 1
ATOM 875 C CA . LEU A 1 114 ? 6.678 2.678 -3.745 1.00 97.38 114 LEU A CA 1
ATOM 876 C C . LEU A 1 114 ? 6.487 3.352 -2.383 1.00 97.38 114 LEU A C 1
ATOM 878 O O . LEU A 1 114 ? 6.896 2.833 -1.337 1.00 97.38 114 LEU A O 1
ATOM 882 N N . LYS A 1 115 ? 5.833 4.510 -2.397 1.00 98.19 115 LYS A N 1
ATOM 883 C CA . LYS A 1 115 ? 5.343 5.267 -1.242 1.00 98.19 115 LYS A CA 1
ATOM 884 C C . LYS A 1 115 ? 3.816 5.307 -1.264 1.00 98.19 115 LYS A C 1
ATOM 886 O O . LYS A 1 115 ? 3.197 5.106 -2.301 1.00 98.19 115 LYS A O 1
ATOM 891 N N . ALA A 1 116 ? 3.211 5.623 -0.120 1.00 97.88 116 ALA A N 1
ATOM 892 C CA . ALA A 1 116 ? 1.761 5.810 -0.028 1.00 97.88 116 ALA A CA 1
ATOM 893 C C . ALA A 1 116 ? 1.255 6.903 -0.990 1.00 97.88 116 ALA A C 1
ATOM 895 O O . ALA A 1 116 ? 0.195 6.752 -1.581 1.00 97.88 116 ALA A O 1
ATOM 896 N N . SER A 1 117 ? 2.052 7.960 -1.193 1.00 97.88 117 SER A N 1
ATOM 897 C CA . SER A 1 117 ? 1.761 9.067 -2.114 1.00 97.88 117 SER A CA 1
ATOM 898 C C . SER A 1 117 ? 1.762 8.682 -3.591 1.00 97.88 117 SER A C 1
ATOM 900 O O . SER A 1 117 ? 1.264 9.450 -4.403 1.00 97.88 117 SER A O 1
ATOM 902 N N . ASP A 1 118 ? 2.371 7.547 -3.941 1.00 97.75 118 ASP A N 1
ATOM 903 C CA . ASP A 1 118 ? 2.496 7.118 -5.335 1.00 97.75 118 ASP A CA 1
ATOM 904 C C . ASP A 1 118 ? 1.262 6.327 -5.792 1.00 97.75 118 ASP A C 1
ATOM 906 O O . ASP A 1 118 ? 1.094 6.095 -6.987 1.00 97.75 118 ASP A O 1
ATOM 910 N N . MET A 1 119 ? 0.418 5.888 -4.850 1.00 98.06 119 MET A N 1
ATOM 911 C CA . MET A 1 119 ? -0.784 5.107 -5.132 1.00 98.06 119 MET A CA 1
ATOM 912 C C . MET A 1 119 ? -1.795 5.936 -5.920 1.00 98.06 119 MET A C 1
ATOM 914 O O . MET A 1 119 ? -1.958 7.134 -5.686 1.00 98.06 119 MET A O 1
ATOM 918 N N . ILE A 1 120 ? -2.491 5.272 -6.836 1.00 97.69 120 ILE A N 1
ATOM 919 C CA . ILE A 1 120 ? -3.489 5.883 -7.713 1.00 97.69 120 ILE A CA 1
ATOM 920 C C . ILE A 1 120 ? -4.866 5.295 -7.414 1.00 97.69 120 ILE A C 1
ATOM 922 O O . ILE A 1 120 ? -4.962 4.117 -7.067 1.00 97.69 120 ILE A O 1
ATOM 926 N N . LEU A 1 121 ? -5.902 6.127 -7.518 1.00 95.94 121 LEU A N 1
ATOM 927 C CA . LEU A 1 121 ? -7.305 5.748 -7.342 1.00 95.94 121 LEU A CA 1
ATOM 928 C C . LEU A 1 121 ? -7.992 5.538 -8.693 1.00 95.94 121 LEU A C 1
ATOM 930 O O . LEU A 1 121 ? -7.698 6.334 -9.615 1.00 95.94 121 LEU A O 1
#

InterPro domains:
  IPR001303 Class II aldolase/adducin N-terminal [PF00596] (69-120)
  IPR036409 Class II aldolase/adducin N-terminal domain superfamily [G3DSA:3.40.225.10] (47-121)
  IPR036409 Class II aldolase/adducin N-terminal domain superfamily [SSF53639] (63-120)
  IPR051017 Aldolase class II Adducin subfamily [PTHR10672] (55-120)

Nearest PDB structures (foldseek):
  4xxf-assembly1_A  TM=9.777E-01  e=4.732E-05  Glaciozyma antarctica
  3ocr-assembly1_A  TM=8.636E-01  e=7.860E-02  Pseudomonas savastanoi pv. phaseolicola 1448A
  8iah-assembly1_2  TM=6.837E-01  e=6.901E-02  Sus scrofa
  8iai-assembly1_1  TM=9.341E-01  e=4.551E-01  Sus scrofa

Secondary structure (DSSP, 8-state):
-PPP-----PPPP--------------------S-TT--HHHHTSSSSSPPP-PPP-SSHHHHHHHHHHHHHHHHHHHHHTT--BTTB---EEE-SS-TT-EEEPPTT--GGG--GGG-B-

pLDDT: mean 77.75, std 25.27, range [30.22, 98.5]

Mean predicted aligned error: 14.5 Å